Protein AF-A0A945R845-F1 (afdb_monomer)

pLDDT: mean 83.06, std 20.33, range [35.06, 98.06]

Nearest PDB structures (foldseek):
  3lg7-assembly1_B  TM=4.185E-01  e=2.033E-01  synthetic construct
  1ez3-assembly1_A  TM=5.340E-01  e=1.067E+00  Rattus norvegicus
  3lg7-assembly1_C  TM=4.083E-01  e=4.248E-01  synthetic construct
  1s94-assembly2_B  TM=4.333E-01  e=8.873E-01  Doryteuthis pealeii
  7udc-assembly1_B  TM=4.458E-01  e=1.639E+00  Rattus norvegicus

Foldseek 3Di:
DDDPPDDPPPPDDPPPDDDPDPFDVLLVVLLVLLLVLLVLLLVQLPDPDADPVSVVVNVVSVVVSVVSVVVCVPTGDDPVSVVSVVVSVVSSVVSVVSNVD

Mean predicted aligned error: 9.84 Å

Radius of gyration: 18.33 Å; Cα contacts (8 Å, |Δi|>4): 47; chains: 1; bounding box: 30×62×38 Å

Structure (mmCIF, N/CA/C/O backbone):
data_AF-A0A945R845-F1
#
_entry.id   AF-A0A945R845-F1
#
loop_
_atom_site.group_PDB
_atom_site.id
_atom_site.type_symbol
_atom_site.label_atom_id
_atom_site.label_alt_id
_atom_site.label_comp_id
_atom_site.label_asym_id
_atom_site.label_entity_id
_atom_site.label_seq_id
_atom_site.pdbx_PDB_ins_code
_atom_site.Cartn_x
_atom_site.Cartn_y
_atom_site.Cartn_z
_atom_site.occupancy
_atom_site.B_iso_or_equiv
_atom_site.auth_seq_id
_atom_site.auth_comp_id
_atom_site.auth_asym_id
_atom_site.auth_atom_id
_atom_site.pdbx_PDB_model_num
ATOM 1 N N . MET A 1 1 ? -1.295 -54.718 10.128 1.00 46.19 1 MET A N 1
ATOM 2 C CA . MET A 1 1 ? -1.127 -53.459 10.889 1.00 46.19 1 MET A CA 1
ATOM 3 C C . MET A 1 1 ? 0.037 -52.672 10.309 1.00 46.19 1 MET A C 1
ATOM 5 O O . MET A 1 1 ? 1.150 -53.171 10.369 1.00 46.19 1 MET A O 1
ATOM 9 N N . LYS A 1 2 ? -0.231 -51.489 9.745 1.00 35.06 2 LYS A N 1
ATOM 10 C CA . LYS A 1 2 ? 0.596 -50.266 9.788 1.00 35.06 2 LYS A CA 1
ATOM 11 C C . LYS A 1 2 ? -0.175 -49.191 9.016 1.00 35.06 2 LYS A C 1
ATOM 13 O O . LYS A 1 2 ? -0.329 -49.275 7.805 1.00 35.06 2 LYS A O 1
ATOM 18 N N . LYS A 1 3 ? -0.760 -48.257 9.765 1.00 41.53 3 LYS A N 1
ATOM 19 C CA . LYS A 1 3 ? -1.398 -47.046 9.249 1.00 41.53 3 LYS A CA 1
ATOM 20 C C . LYS A 1 3 ? -0.275 -46.036 9.014 1.00 41.53 3 LYS A C 1
ATOM 22 O O . LYS A 1 3 ? 0.361 -45.638 9.984 1.00 41.53 3 LYS A O 1
ATOM 27 N N . CYS A 1 4 ? -0.041 -45.627 7.773 1.00 35.62 4 CYS A N 1
ATOM 28 C CA . CYS A 1 4 ? 0.623 -44.357 7.495 1.00 35.62 4 CYS A CA 1
ATOM 29 C C . CYS A 1 4 ? -0.482 -43.352 7.192 1.00 35.62 4 CYS A C 1
ATOM 31 O O . CYS A 1 4 ? -0.969 -43.250 6.072 1.00 35.62 4 CYS A O 1
ATOM 33 N N . GLN A 1 5 ? -0.926 -42.669 8.247 1.00 51.75 5 GLN A N 1
ATOM 34 C CA . GLN A 1 5 ? -1.495 -41.342 8.097 1.00 51.75 5 GLN A CA 1
ATOM 35 C C . GLN A 1 5 ? -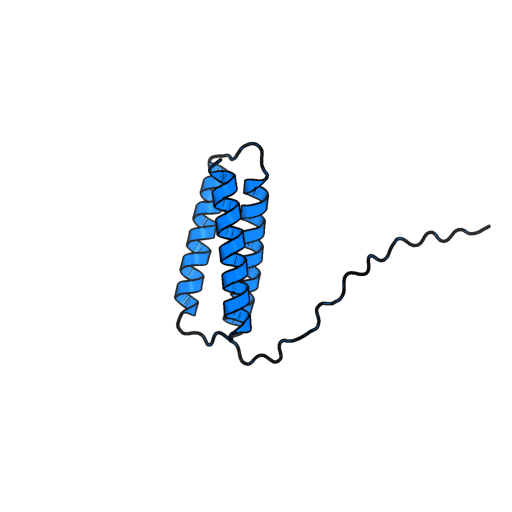0.372 -40.454 7.565 1.00 51.75 5 GLN A C 1
ATOM 37 O O . GLN A 1 5 ? 0.585 -40.174 8.283 1.00 51.75 5 GLN A O 1
ATOM 42 N N . THR A 1 6 ? -0.486 -40.027 6.317 1.00 42.28 6 THR A N 1
ATOM 43 C CA . THR A 1 6 ? 0.266 -38.880 5.825 1.00 42.28 6 THR A CA 1
ATOM 44 C C . THR A 1 6 ? -0.766 -37.841 5.438 1.00 42.28 6 THR A C 1
ATOM 46 O O . THR A 1 6 ? -1.645 -38.091 4.617 1.00 42.28 6 THR A O 1
ATOM 49 N N . MET A 1 7 ? -0.696 -36.743 6.188 1.00 40.25 7 MET A N 1
ATOM 50 C CA . MET A 1 7 ? -1.456 -35.507 6.082 1.00 40.25 7 MET A CA 1
ATOM 51 C C . MET A 1 7 ? -1.828 -35.134 4.649 1.00 40.25 7 MET A C 1
ATOM 53 O O . MET A 1 7 ? -1.036 -35.314 3.726 1.00 40.25 7 MET A O 1
ATOM 57 N N . LEU A 1 8 ? -3.008 -34.518 4.529 1.00 42.91 8 LEU A N 1
ATOM 58 C CA . LEU A 1 8 ? -3.361 -33.618 3.440 1.00 42.91 8 LEU A CA 1
ATOM 59 C C . LEU A 1 8 ? -2.153 -32.746 3.075 1.00 42.91 8 LEU A C 1
ATOM 61 O O . LEU A 1 8 ? -1.827 -31.792 3.778 1.00 42.91 8 LEU A O 1
ATOM 65 N N . ILE A 1 9 ? -1.508 -33.072 1.960 1.00 47.53 9 ILE A N 1
ATOM 66 C CA . ILE A 1 9 ? -0.710 -32.113 1.210 1.00 47.53 9 ILE A CA 1
ATOM 67 C C . ILE A 1 9 ? -1.750 -31.250 0.514 1.00 47.53 9 ILE A C 1
ATOM 69 O O . ILE A 1 9 ? -2.305 -31.618 -0.521 1.00 47.53 9 ILE A O 1
ATOM 73 N N . THR A 1 10 ? -2.105 -30.155 1.177 1.00 48.19 10 THR A N 1
ATOM 74 C CA . THR A 1 10 ? -2.938 -29.103 0.619 1.00 48.19 10 THR A CA 1
ATOM 75 C C . THR A 1 10 ? -2.237 -28.604 -0.634 1.00 48.19 10 THR A C 1
ATOM 77 O O . THR A 1 10 ? -1.197 -27.953 -0.590 1.00 48.19 10 THR A O 1
ATOM 80 N N . LEU A 1 11 ? -2.807 -29.014 -1.756 1.00 41.72 11 LEU A N 1
ATOM 81 C CA . LEU A 1 11 ? -2.521 -28.577 -3.101 1.00 41.72 11 LEU A CA 1
ATOM 82 C C . LEU A 1 11 ? -2.790 -27.064 -3.179 1.00 41.72 11 LEU A C 1
ATOM 84 O O . LEU A 1 11 ? -3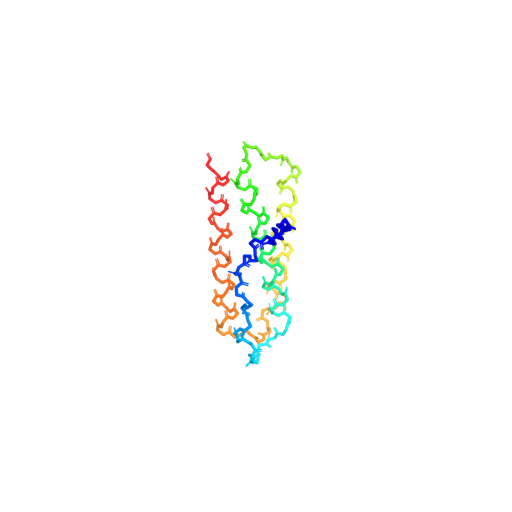.901 -26.651 -3.497 1.00 41.72 11 LEU A O 1
ATOM 88 N N . ILE A 1 12 ? -1.805 -26.231 -2.850 1.00 51.25 12 ILE A N 1
ATOM 89 C CA . ILE A 1 12 ? -1.805 -24.826 -3.258 1.00 51.25 12 ILE A CA 1
ATOM 90 C C . ILE A 1 12 ? -0.696 -24.706 -4.290 1.00 51.25 12 ILE A C 1
ATOM 92 O O . ILE A 1 12 ? 0.489 -24.814 -3.981 1.00 51.25 12 ILE A O 1
ATOM 96 N N . LEU A 1 13 ? -1.153 -24.622 -5.538 1.00 38.28 13 LEU A N 1
ATOM 97 C CA . LEU A 1 13 ? -0.387 -24.386 -6.750 1.00 38.28 13 LEU A CA 1
ATOM 98 C C . LEU A 1 13 ? 0.839 -23.502 -6.477 1.00 38.28 13 LEU A C 1
ATOM 100 O O . LEU A 1 13 ? 0.669 -22.395 -5.961 1.00 38.28 13 LEU A O 1
ATOM 104 N N . PRO A 1 14 ? 2.046 -23.906 -6.905 1.00 44.84 14 PRO A N 1
ATOM 105 C CA . PRO A 1 14 ? 3.088 -22.928 -7.128 1.00 44.84 14 PRO A CA 1
ATOM 106 C C . PRO A 1 14 ? 2.577 -22.034 -8.264 1.00 44.84 14 PRO A C 1
ATOM 108 O O . PRO A 1 14 ? 2.503 -22.467 -9.415 1.00 44.84 14 PRO A O 1
ATOM 111 N N . LEU A 1 15 ? 2.170 -20.805 -7.937 1.00 46.38 15 LEU A N 1
ATOM 112 C CA . LEU A 1 15 ? 2.003 -19.696 -8.879 1.00 46.38 15 LEU A CA 1
ATOM 113 C C . LEU A 1 15 ? 3.385 -19.347 -9.457 1.00 46.38 15 LEU A C 1
ATOM 115 O O . LEU A 1 15 ? 3.940 -18.280 -9.251 1.00 46.38 15 LEU A O 1
ATOM 119 N N . VAL A 1 16 ? 3.974 -20.299 -10.175 1.00 44.81 16 VAL A N 1
ATOM 120 C CA . VAL A 1 16 ? 5.130 -20.109 -11.044 1.00 44.81 16 VAL A CA 1
ATOM 121 C C . VAL A 1 16 ? 4.547 -19.945 -12.440 1.00 44.81 16 VAL A C 1
ATOM 123 O O . VAL A 1 16 ? 4.708 -20.778 -13.327 1.00 44.81 16 VAL A O 1
ATOM 126 N N . LEU A 1 17 ? 3.759 -18.887 -12.605 1.00 44.66 17 LEU A N 1
ATOM 127 C CA . LEU A 1 17 ? 3.303 -18.425 -13.902 1.00 44.66 17 LEU A CA 1
ATOM 128 C C . LEU A 1 17 ? 3.577 -16.927 -13.972 1.00 44.66 17 LEU A C 1
ATOM 130 O O . LEU A 1 17 ? 2.893 -16.133 -13.345 1.00 44.66 17 LEU A O 1
ATOM 134 N N . ALA A 1 18 ? 4.564 -16.610 -14.809 1.00 48.88 18 ALA A N 1
ATOM 135 C CA . ALA A 1 18 ? 4.820 -15.317 -15.430 1.00 48.88 18 ALA A CA 1
ATOM 136 C C . ALA A 1 18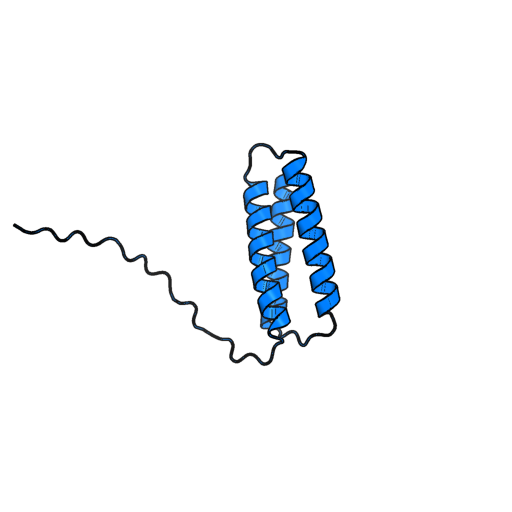 ? 5.462 -14.215 -14.571 1.00 48.88 18 ALA A C 1
ATOM 138 O O . ALA A 1 18 ? 4.779 -13.361 -14.031 1.00 48.88 18 ALA A O 1
ATOM 139 N N . ALA A 1 19 ? 6.794 -14.123 -14.647 1.00 48.94 19 ALA A N 1
ATOM 140 C CA . ALA A 1 19 ? 7.464 -12.825 -14.763 1.00 48.94 19 ALA A CA 1
ATOM 141 C C . ALA A 1 19 ? 8.837 -12.961 -15.453 1.00 48.94 19 ALA A C 1
ATOM 143 O O . ALA A 1 19 ? 9.880 -12.650 -14.894 1.00 48.94 19 ALA A O 1
ATOM 144 N N . CYS A 1 20 ? 8.852 -13.361 -16.729 1.00 50.22 20 CYS A N 1
ATOM 145 C CA . CYS A 1 20 ? 9.829 -12.775 -17.658 1.00 50.22 20 CYS A CA 1
ATOM 146 C C . CYS A 1 20 ? 9.290 -11.397 -18.081 1.00 50.22 20 CYS A C 1
ATOM 148 O O . CYS A 1 20 ? 8.945 -11.186 -19.240 1.00 50.22 20 CYS A O 1
ATOM 150 N N . GLY A 1 21 ? 9.084 -10.502 -17.114 1.00 52.19 21 GLY A N 1
ATOM 151 C CA . GLY A 1 21 ? 8.559 -9.158 -17.329 1.00 52.19 21 GLY A CA 1
ATOM 152 C C . GLY A 1 21 ? 9.705 -8.165 -17.234 1.00 52.19 21 GLY A C 1
ATOM 153 O O . GLY A 1 21 ? 10.398 -8.138 -16.228 1.00 52.19 21 GLY A O 1
ATOM 154 N N . GLY A 1 22 ? 9.919 -7.346 -18.263 1.00 65.31 22 GLY A N 1
ATOM 155 C CA . GLY A 1 22 ? 10.938 -6.282 -18.272 1.00 65.31 22 GLY A CA 1
ATOM 156 C C . GLY A 1 22 ? 10.641 -5.103 -17.330 1.00 65.31 22 GLY A C 1
ATOM 157 O O . GLY A 1 22 ? 10.991 -3.967 -17.651 1.00 65.31 22 GLY A O 1
ATOM 158 N N . GLY A 1 23 ? 9.935 -5.350 -16.225 1.00 76.69 23 GLY A N 1
ATOM 159 C CA . GLY A 1 23 ? 9.659 -4.377 -15.174 1.00 76.69 23 GLY A CA 1
ATOM 160 C C . GLY A 1 23 ? 10.858 -4.165 -14.263 1.00 76.69 23 GLY A C 1
ATOM 161 O O . GLY A 1 23 ? 11.822 -4.929 -14.287 1.00 76.69 23 GLY A O 1
ATOM 162 N N . SER A 1 24 ? 10.805 -3.102 -13.466 1.00 90.31 24 SER A N 1
ATOM 163 C CA . SER A 1 24 ? 11.826 -2.844 -12.453 1.00 90.31 24 SER A CA 1
ATOM 164 C C . SER A 1 24 ? 11.682 -3.825 -11.278 1.00 90.31 24 SER A C 1
ATOM 166 O O . SER A 1 24 ? 10.612 -3.853 -10.666 1.00 90.31 24 SER A O 1
ATOM 168 N N . PRO A 1 25 ? 12.741 -4.562 -10.886 1.00 92.56 25 PRO A N 1
ATOM 169 C CA . PRO A 1 25 ? 12.719 -5.403 -9.683 1.00 92.56 25 PRO A CA 1
ATOM 170 C C . PRO A 1 25 ? 12.442 -4.614 -8.395 1.00 92.56 25 PRO A C 1
ATOM 172 O O . PRO A 1 25 ? 11.957 -5.166 -7.411 1.00 92.56 25 PRO A O 1
ATOM 175 N N . ALA A 1 26 ? 12.745 -3.310 -8.387 1.00 94.75 26 ALA A N 1
ATOM 176 C CA . ALA A 1 26 ? 12.419 -2.435 -7.265 1.00 94.75 26 ALA A CA 1
ATOM 177 C C . ALA A 1 26 ? 10.903 -2.226 -7.125 1.00 94.75 26 ALA A C 1
ATOM 179 O O . ALA A 1 26 ? 10.410 -2.074 -6.009 1.00 94.75 26 ALA A O 1
ATOM 180 N N . VAL A 1 27 ? 10.170 -2.248 -8.244 1.00 95.69 27 VAL A N 1
ATOM 181 C CA . VAL A 1 27 ? 8.704 -2.191 -8.251 1.00 95.69 27 VAL A CA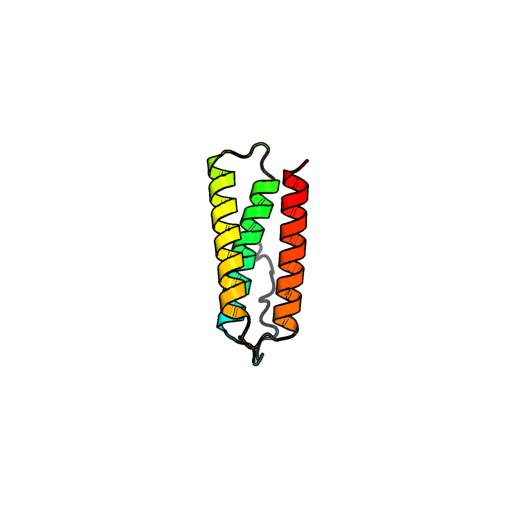 1
ATOM 182 C C . VAL A 1 27 ? 8.117 -3.511 -7.758 1.00 95.69 27 VAL A C 1
ATOM 184 O O . VAL A 1 27 ? 7.216 -3.467 -6.929 1.00 95.69 27 VAL A O 1
ATOM 187 N N . ASP A 1 28 ? 8.663 -4.659 -8.175 1.00 94.25 28 ASP A N 1
ATOM 188 C CA . ASP A 1 28 ? 8.225 -5.972 -7.667 1.00 94.25 28 ASP A CA 1
ATOM 189 C C . ASP A 1 28 ? 8.393 -6.057 -6.143 1.00 94.25 28 ASP A C 1
ATOM 191 O O . ASP A 1 28 ? 7.437 -6.308 -5.415 1.00 94.25 28 ASP A O 1
ATOM 195 N N . SER A 1 29 ? 9.581 -5.713 -5.637 1.00 95.56 29 SER A N 1
ATOM 196 C CA . SER A 1 29 ? 9.843 -5.713 -4.192 1.00 95.56 29 SER A CA 1
ATOM 197 C C . SER A 1 29 ? 8.944 -4.741 -3.418 1.00 95.56 29 SER A C 1
ATOM 199 O O . SER A 1 29 ? 8.610 -4.998 -2.257 1.00 95.56 29 SER A O 1
ATOM 201 N N . PHE A 1 30 ? 8.558 -3.618 -4.029 1.00 96.81 30 PHE A N 1
ATOM 202 C CA . PHE A 1 30 ? 7.592 -2.706 -3.428 1.00 96.81 30 PHE A CA 1
ATOM 203 C C . PHE A 1 30 ? 6.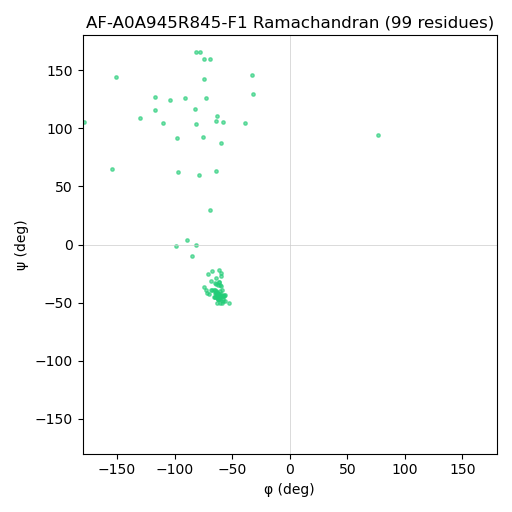187 -3.298 -3.389 1.00 96.81 30 PHE A C 1
ATOM 205 O O . PHE A 1 30 ? 5.529 -3.160 -2.365 1.00 96.81 30 PHE A O 1
ATOM 212 N N . ILE A 1 31 ? 5.736 -3.948 -4.462 1.00 97.12 31 ILE A N 1
ATOM 213 C CA . ILE A 1 31 ? 4.422 -4.596 -4.515 1.00 97.12 31 ILE A CA 1
ATOM 214 C C . ILE A 1 31 ? 4.319 -5.681 -3.440 1.00 97.12 31 ILE A C 1
ATOM 216 O O . ILE A 1 31 ? 3.344 -5.672 -2.691 1.00 97.12 31 ILE A O 1
ATOM 220 N N . ASP A 1 32 ? 5.356 -6.506 -3.271 1.00 96.69 32 ASP A N 1
ATOM 221 C CA . ASP A 1 32 ? 5.421 -7.505 -2.195 1.00 96.69 32 ASP A CA 1
ATOM 222 C C . ASP A 1 32 ? 5.295 -6.850 -0.808 1.00 96.69 32 ASP A C 1
ATOM 224 O O . ASP A 1 32 ? 4.469 -7.239 0.018 1.00 96.69 32 ASP A O 1
ATOM 228 N N . SER A 1 33 ? 6.069 -5.786 -0.564 1.00 96.94 33 SER A N 1
ATOM 229 C CA . SER A 1 33 ? 6.019 -5.044 0.707 1.00 96.94 33 SER A CA 1
ATOM 230 C C . SER A 1 33 ? 4.662 -4.364 0.929 1.00 96.94 33 SER A C 1
ATOM 232 O O . SER A 1 33 ? 4.196 -4.223 2.061 1.00 96.94 33 SER A O 1
ATOM 234 N N . TYR A 1 34 ? 4.021 -3.914 -0.151 1.00 97.81 34 TYR A N 1
ATOM 235 C CA . TYR A 1 34 ? 2.716 -3.278 -0.096 1.00 97.81 34 TYR A CA 1
ATOM 236 C C . TYR A 1 34 ? 1.615 -4.302 0.195 1.00 97.81 34 TYR A C 1
ATOM 238 O O . TYR A 1 34 ? 0.750 -4.009 1.013 1.00 97.81 34 TYR A O 1
ATOM 246 N N . GLU A 1 35 ? 1.672 -5.511 -0.373 1.00 98.06 35 GLU A N 1
ATOM 247 C CA . GLU A 1 35 ? 0.791 -6.631 -0.004 1.00 98.06 35 GLU A CA 1
ATOM 248 C C . GLU A 1 35 ? 0.897 -6.943 1.493 1.00 98.06 35 GLU A C 1
ATOM 250 O O . GLU A 1 35 ? -0.126 -6.986 2.178 1.00 98.06 35 GLU A O 1
ATOM 255 N N . GLU A 1 36 ? 2.114 -7.070 2.034 1.00 97.19 36 GLU A N 1
ATOM 256 C CA . GLU A 1 36 ? 2.317 -7.297 3.472 1.00 97.19 36 GLU A CA 1
ATOM 257 C C . GLU A 1 36 ? 1.683 -6.188 4.323 1.00 97.19 36 GLU A C 1
ATOM 259 O O . GLU A 1 36 ? 0.985 -6.465 5.306 1.00 97.19 36 GLU A O 1
ATOM 264 N N . ALA A 1 37 ? 1.869 -4.926 3.921 1.00 96.88 37 ALA A N 1
ATOM 265 C CA . ALA A 1 37 ? 1.232 -3.795 4.580 1.00 96.88 37 ALA A CA 1
ATOM 266 C C . ALA A 1 37 ? -0.298 -3.914 4.520 1.00 96.88 37 ALA A C 1
ATOM 268 O O . ALA A 1 37 ? -0.950 -3.831 5.563 1.00 96.88 37 ALA A O 1
ATOM 269 N N . VAL A 1 38 ? -0.877 -4.151 3.336 1.00 97.62 38 VAL A N 1
ATOM 270 C CA . VAL A 1 38 ? -2.329 -4.294 3.130 1.00 97.62 38 VAL A CA 1
ATOM 271 C C . VAL A 1 38 ? -2.911 -5.414 3.987 1.00 97.62 38 VAL A C 1
ATOM 273 O O . VAL A 1 38 ? -3.922 -5.183 4.650 1.00 97.62 38 VAL A O 1
ATOM 276 N N . VAL A 1 39 ? -2.257 -6.575 4.064 1.00 97.31 39 VAL A N 1
ATOM 277 C CA . VAL A 1 39 ? -2.653 -7.669 4.967 1.00 97.31 39 VAL A CA 1
ATOM 278 C C . VAL A 1 39 ? -2.651 -7.204 6.427 1.00 97.31 39 VAL A C 1
ATOM 280 O O . VAL A 1 39 ? -3.565 -7.528 7.188 1.00 97.31 39 VAL A O 1
ATOM 283 N N . GLY A 1 40 ? -1.675 -6.388 6.832 1.00 95.06 40 GLY A N 1
ATOM 284 C CA . GLY A 1 40 ? -1.659 -5.733 8.142 1.00 95.06 40 GLY A CA 1
ATOM 285 C C . GLY A 1 40 ? -2.896 -4.861 8.401 1.00 95.06 40 GLY A C 1
ATOM 286 O O . GLY A 1 40 ? -3.536 -4.995 9.448 1.00 95.06 40 GLY A O 1
ATOM 287 N N . PHE A 1 41 ? -3.282 -4.018 7.437 1.00 94.75 41 PHE A N 1
ATOM 288 C CA . PHE A 1 41 ? -4.498 -3.193 7.523 1.00 94.75 41 PHE A CA 1
ATOM 289 C C . PHE A 1 41 ? -5.775 -4.044 7.560 1.00 94.75 41 PHE A C 1
ATOM 291 O O . PHE A 1 41 ? -6.678 -3.762 8.347 1.00 94.75 41 PHE A O 1
ATOM 298 N N . GLU A 1 42 ? -5.858 -5.102 6.751 1.00 95.94 42 GLU A N 1
ATOM 299 C CA . GLU A 1 42 ? -6.995 -6.030 6.735 1.00 95.94 42 GLU A CA 1
ATOM 300 C C . GLU A 1 42 ? -7.158 -6.755 8.076 1.00 95.94 42 GLU A C 1
ATOM 302 O O . GLU A 1 42 ? -8.272 -6.854 8.597 1.00 95.94 42 GLU A O 1
ATOM 307 N N . ASN A 1 43 ? -6.051 -7.197 8.674 1.00 94.75 43 ASN A N 1
ATOM 308 C CA . ASN A 1 43 ? -6.050 -7.806 10.001 1.00 94.75 43 ASN A CA 1
ATOM 309 C C . ASN A 1 43 ? -6.505 -6.815 11.075 1.00 94.75 43 ASN A C 1
ATOM 311 O O . ASN A 1 43 ? -7.283 -7.183 11.957 1.00 94.75 43 ASN A O 1
ATOM 315 N N . MET A 1 44 ? -6.066 -5.555 10.994 1.00 92.50 44 MET A N 1
ATOM 316 C CA . MET A 1 44 ? -6.508 -4.516 11.924 1.00 92.50 44 MET A CA 1
ATOM 317 C C . MET A 1 44 ? -8.004 -4.233 11.795 1.00 92.50 44 MET A C 1
ATOM 319 O O . MET A 1 44 ? -8.702 -4.136 12.801 1.00 92.50 44 MET A O 1
ATOM 323 N N . ALA A 1 45 ? -8.511 -4.184 10.564 1.00 92.12 45 ALA A N 1
ATOM 324 C CA . ALA A 1 45 ? -9.930 -4.019 10.282 1.00 92.12 45 ALA A CA 1
ATOM 325 C C . ALA A 1 45 ? -10.804 -5.158 10.827 1.00 92.12 45 ALA A C 1
ATOM 327 O O . ALA A 1 45 ? -12.003 -4.969 11.021 1.00 92.12 45 ALA A O 1
ATOM 328 N N . GLY A 1 46 ? -10.222 -6.336 11.069 1.00 91.69 46 GLY A N 1
ATOM 329 C CA . GLY A 1 46 ? -10.891 -7.464 11.714 1.00 91.69 46 GLY A CA 1
ATOM 330 C C . GLY A 1 46 ? -10.865 -7.434 13.246 1.00 91.69 46 GLY A C 1
ATOM 331 O O . GLY A 1 46 ? -11.548 -8.248 13.870 1.00 91.69 46 GLY A O 1
ATOM 332 N N . LYS A 1 47 ? -10.092 -6.537 13.877 1.00 90.81 47 LYS A N 1
ATOM 333 C CA . LYS A 1 47 ? -10.041 -6.437 15.342 1.00 90.81 47 LYS A CA 1
ATOM 334 C C . LYS A 1 47 ? -11.305 -5.767 15.888 1.00 90.81 47 LYS A C 1
ATOM 336 O O . LYS A 1 47 ? -11.801 -4.790 15.343 1.00 90.81 47 LYS A O 1
ATOM 341 N N . SER A 1 48 ? -11.780 -6.249 17.038 1.00 87.50 48 SER A N 1
ATOM 342 C CA . SER A 1 48 ? -12.901 -5.645 17.780 1.00 87.50 48 SER A CA 1
ATOM 343 C C . SER A 1 48 ? -12.580 -4.272 18.371 1.00 87.50 48 SER A C 1
ATOM 345 O O . SER A 1 48 ? -13.481 -3.512 18.710 1.00 87.50 48 SER A O 1
ATOM 347 N N . SER A 1 49 ? -11.297 -3.986 18.573 1.00 86.88 49 SER A N 1
ATOM 348 C CA . SER A 1 49 ? -10.805 -2.720 19.096 1.00 86.88 49 SER A CA 1
ATOM 349 C C . SER A 1 49 ? -9.404 -2.449 18.556 1.00 86.88 49 SER A C 1
ATOM 351 O O . SER A 1 49 ? -8.606 -3.366 18.367 1.00 86.88 49 SER A O 1
ATOM 353 N N . THR A 1 50 ? -9.122 -1.174 18.302 1.00 89.06 50 THR A N 1
ATOM 354 C CA . THR A 1 50 ? -7.832 -0.692 17.799 1.00 89.06 50 THR A CA 1
ATOM 355 C C . THR A 1 50 ? -7.226 0.227 18.854 1.00 89.06 50 THR A C 1
ATOM 357 O O . THR A 1 50 ? -7.893 1.149 19.327 1.00 89.06 50 THR A O 1
ATOM 360 N N . SER A 1 51 ? -5.989 -0.033 19.271 1.00 91.50 51 SER A N 1
ATOM 361 C CA . SER A 1 51 ? -5.286 0.818 20.233 1.00 91.50 51 SER A CA 1
ATOM 362 C C . SER A 1 51 ? -4.666 2.049 19.559 1.00 91.50 51 SER A C 1
ATOM 364 O O . SER A 1 51 ? -4.501 2.104 18.343 1.00 91.50 51 SER A O 1
ATOM 366 N N . ILE A 1 52 ? -4.257 3.042 20.354 1.00 90.81 52 ILE A N 1
ATOM 367 C CA . ILE A 1 52 ? -3.486 4.189 19.839 1.00 90.81 52 ILE A CA 1
ATOM 368 C C . ILE A 1 52 ? -2.162 3.722 19.214 1.00 90.81 52 ILE A C 1
ATOM 370 O O . ILE A 1 52 ? -1.722 4.288 18.217 1.00 90.81 52 ILE A O 1
ATOM 374 N N . GLN A 1 53 ? -1.538 2.679 19.771 1.00 93.88 53 GLN A N 1
ATOM 375 C CA . GLN A 1 53 ? -0.312 2.115 19.211 1.00 93.88 53 GLN A CA 1
ATOM 376 C C . GLN A 1 53 ? -0.563 1.507 17.826 1.00 93.88 53 GLN A C 1
ATOM 378 O O . GLN A 1 53 ? 0.180 1.815 16.900 1.00 93.88 53 GLN A O 1
ATOM 383 N N . ASP A 1 54 ? -1.639 0.732 17.669 1.00 90.75 54 ASP A N 1
ATOM 384 C CA . ASP A 1 54 ? -2.033 0.167 16.374 1.00 90.75 54 ASP A CA 1
ATOM 385 C C . ASP A 1 54 ? -2.240 1.277 15.322 1.00 90.75 54 ASP A C 1
ATOM 387 O O . ASP A 1 54 ? -1.750 1.182 14.198 1.00 90.75 54 ASP A O 1
ATOM 391 N N . ILE A 1 55 ? -2.913 2.373 15.700 1.00 89.69 55 ILE A N 1
ATOM 392 C CA . ILE A 1 55 ? -3.138 3.534 14.818 1.00 89.69 55 ILE A CA 1
ATOM 393 C C . ILE A 1 55 ? -1.811 4.190 14.417 1.00 89.69 55 ILE A C 1
ATOM 395 O O . ILE A 1 55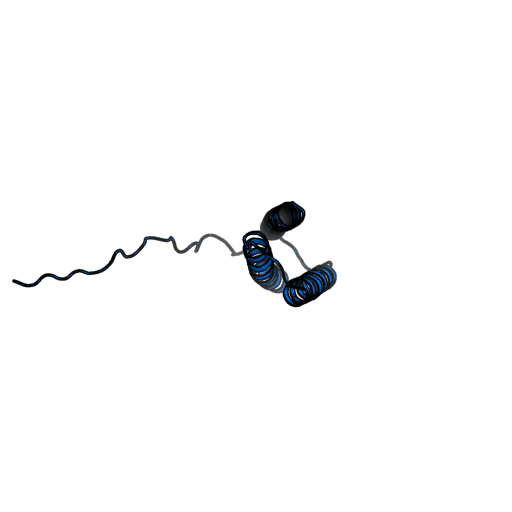 ? -1.624 4.560 13.254 1.00 89.69 55 ILE A O 1
ATOM 399 N N . ASN A 1 56 ? -0.882 4.339 15.364 1.00 93.25 56 ASN A N 1
ATOM 400 C CA . ASN A 1 56 ? 0.433 4.913 15.093 1.00 93.25 56 ASN A CA 1
ATOM 401 C C . ASN A 1 56 ? 1.241 4.030 14.134 1.00 93.25 56 ASN A C 1
ATOM 403 O O . ASN A 1 56 ? 1.806 4.541 13.168 1.00 93.25 56 ASN A O 1
ATOM 407 N N . GLU A 1 57 ? 1.263 2.714 14.357 1.00 93.00 57 GLU A N 1
ATOM 408 C CA . GLU A 1 57 ? 1.950 1.747 13.490 1.00 93.00 57 GLU A CA 1
ATOM 409 C C . GLU A 1 57 ? 1.387 1.768 12.064 1.00 93.00 57 GLU A C 1
ATOM 411 O O . GLU A 1 57 ? 2.143 1.852 11.092 1.00 93.00 57 GLU A O 1
ATOM 416 N N . MET A 1 58 ? 0.062 1.799 11.924 1.00 91.19 58 MET A N 1
ATOM 417 C CA . MET A 1 58 ? -0.599 1.944 10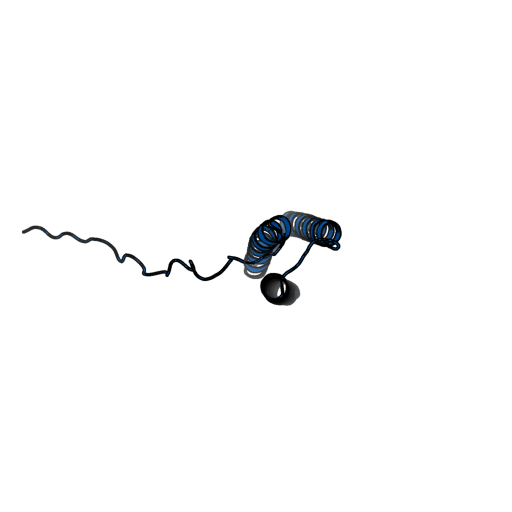.627 1.00 91.19 58 MET A CA 1
ATOM 418 C C . MET A 1 58 ? -0.258 3.262 9.938 1.00 91.19 58 MET A C 1
ATOM 420 O O . MET A 1 58 ? 0.023 3.282 8.742 1.00 91.19 58 MET A O 1
ATOM 424 N N . THR A 1 59 ? -0.271 4.370 10.679 1.00 92.31 59 THR A N 1
ATOM 425 C CA . THR A 1 59 ? 0.034 5.695 10.124 1.00 92.31 59 THR A CA 1
ATOM 426 C C . THR A 1 59 ? 1.462 5.732 9.589 1.00 92.31 59 THR A C 1
ATOM 428 O O . THR A 1 59 ? 1.679 6.150 8.452 1.00 92.31 59 THR A O 1
ATOM 431 N N . MET A 1 60 ? 2.426 5.227 10.365 1.00 95.00 60 MET A N 1
ATOM 432 C CA . MET A 1 60 ? 3.822 5.126 9.934 1.00 95.00 60 MET A CA 1
ATOM 433 C C . MET A 1 60 ? 3.973 4.221 8.709 1.00 95.00 60 MET A C 1
ATOM 435 O O . MET A 1 60 ? 4.653 4.599 7.758 1.00 95.00 60 MET A O 1
ATOM 439 N N . THR A 1 61 ? 3.300 3.069 8.697 1.00 94.69 61 THR A N 1
ATOM 440 C CA . THR A 1 61 ? 3.334 2.132 7.564 1.00 94.69 61 THR A CA 1
ATOM 441 C C . THR A 1 61 ? 2.769 2.776 6.298 1.00 94.69 61 THR A C 1
ATOM 443 O O . THR A 1 61 ? 3.404 2.729 5.247 1.00 94.69 61 THR A O 1
ATOM 446 N N . ASN A 1 62 ? 1.619 3.451 6.389 1.00 92.94 62 ASN A N 1
ATOM 447 C CA . ASN A 1 62 ? 1.014 4.149 5.255 1.00 92.94 62 ASN A CA 1
ATOM 448 C C . ASN A 1 62 ? 1.927 5.263 4.718 1.00 92.94 62 ASN A C 1
ATOM 450 O O . ASN A 1 62 ? 2.106 5.387 3.508 1.00 92.94 62 ASN A O 1
ATOM 454 N N . MET A 1 63 ? 2.549 6.045 5.607 1.00 95.19 63 MET A N 1
ATOM 455 C CA . MET A 1 63 ? 3.521 7.069 5.212 1.00 95.19 63 MET A CA 1
ATOM 456 C C . MET A 1 63 ? 4.752 6.463 4.530 1.00 95.19 63 MET A C 1
ATOM 458 O O . MET A 1 63 ? 5.210 6.999 3.522 1.00 95.19 63 MET A O 1
ATOM 462 N N . ALA A 1 64 ? 5.269 5.341 5.038 1.00 95.62 64 ALA A N 1
ATOM 463 C CA . ALA A 1 64 ? 6.398 4.642 4.433 1.00 95.62 64 ALA A CA 1
ATOM 464 C C . ALA A 1 64 ? 6.056 4.131 3.024 1.00 95.62 64 ALA A C 1
ATOM 466 O O . ALA A 1 64 ? 6.836 4.339 2.096 1.00 95.62 64 ALA A O 1
ATOM 467 N N . MET A 1 65 ? 4.871 3.540 2.836 1.00 95.56 65 MET A N 1
ATOM 468 C CA . MET A 1 65 ? 4.410 3.084 1.518 1.00 95.56 65 MET A CA 1
ATOM 469 C C . MET A 1 65 ? 4.209 4.251 0.544 1.00 95.56 65 MET A C 1
ATOM 471 O O . MET A 1 65 ? 4.631 4.167 -0.609 1.00 95.56 65 MET A O 1
ATOM 475 N N . ALA A 1 66 ? 3.640 5.368 1.009 1.00 94.00 66 ALA A N 1
ATOM 476 C CA . ALA A 1 66 ? 3.481 6.581 0.207 1.00 94.00 66 ALA A CA 1
ATOM 477 C C . ALA A 1 66 ? 4.833 7.197 -0.202 1.00 94.00 66 ALA A C 1
ATOM 479 O O . ALA A 1 66 ? 5.003 7.627 -1.340 1.00 94.00 66 ALA A O 1
ATOM 480 N N . SER A 1 67 ? 5.819 7.200 0.699 1.00 95.94 67 SER A N 1
ATOM 481 C CA . SER A 1 67 ? 7.183 7.626 0.364 1.00 95.94 67 SER A CA 1
ATOM 482 C C . SER A 1 67 ? 7.806 6.699 -0.677 1.00 95.94 67 SER A C 1
ATOM 484 O O . SER A 1 67 ? 8.430 7.161 -1.630 1.00 95.94 67 SER A O 1
ATOM 486 N N . LYS A 1 68 ? 7.612 5.384 -0.528 1.00 94.69 68 LYS A N 1
ATOM 487 C CA . LYS A 1 68 ? 8.232 4.406 -1.418 1.00 94.69 68 LYS A CA 1
ATOM 488 C C . LYS A 1 68 ? 7.662 4.452 -2.831 1.00 94.69 68 LYS A C 1
ATOM 490 O O . LYS A 1 68 ? 8.428 4.377 -3.786 1.00 94.69 68 LYS A O 1
ATOM 495 N N . VAL A 1 69 ? 6.350 4.639 -2.985 1.00 92.94 69 VAL A N 1
ATOM 496 C CA . VAL A 1 69 ? 5.757 4.790 -4.323 1.00 92.94 69 VAL A CA 1
ATOM 497 C C . VAL A 1 69 ? 6.243 6.070 -5.020 1.00 92.94 69 VAL A C 1
ATOM 499 O O . VAL A 1 69 ? 6.466 6.053 -6.228 1.00 92.94 69 VAL A O 1
ATOM 502 N N . GLU A 1 70 ? 6.498 7.149 -4.270 1.00 94.62 70 GLU A N 1
ATOM 503 C CA . GLU A 1 70 ? 7.065 8.394 -4.810 1.00 94.62 70 GLU A CA 1
ATOM 504 C C . GLU A 1 70 ? 8.521 8.217 -5.276 1.00 94.62 70 GLU A C 1
ATOM 506 O O . GLU A 1 70 ? 8.894 8.725 -6.335 1.00 94.62 70 GLU A O 1
ATOM 511 N N . GLU A 1 71 ? 9.339 7.453 -4.542 1.00 96.12 71 GLU A N 1
ATOM 512 C CA . GLU A 1 71 ? 10.695 7.076 -4.980 1.00 96.12 71 GLU A CA 1
ATOM 513 C C . GLU A 1 71 ? 10.673 6.299 -6.305 1.00 96.12 71 GLU A C 1
ATOM 515 O O . GLU A 1 71 ? 11.544 6.484 -7.155 1.00 96.12 71 GLU A O 1
ATOM 520 N N . LEU A 1 72 ? 9.652 5.462 -6.502 1.00 95.25 72 LEU A N 1
ATOM 521 C CA . LEU A 1 72 ? 9.511 4.580 -7.661 1.00 95.25 72 LEU A CA 1
ATOM 522 C C . LEU A 1 72 ? 8.771 5.224 -8.842 1.00 95.25 72 LEU A C 1
ATOM 524 O O . LEU A 1 72 ? 8.535 4.557 -9.852 1.00 95.25 72 LEU A O 1
ATOM 528 N N . LYS A 1 73 ? 8.403 6.510 -8.767 1.00 92.00 73 LYS A N 1
ATOM 529 C CA . LYS A 1 73 ? 7.592 7.175 -9.807 1.00 92.00 73 LYS A CA 1
ATOM 530 C C . LYS A 1 73 ? 8.231 7.180 -11.200 1.00 92.00 73 LYS A C 1
ATOM 532 O O . LYS A 1 73 ? 7.523 7.258 -12.199 1.00 92.00 73 LYS A O 1
ATOM 537 N N . ASN A 1 74 ? 9.564 7.126 -11.253 1.00 93.69 74 ASN A N 1
ATOM 538 C CA . ASN A 1 74 ? 10.347 7.134 -12.490 1.00 93.69 74 ASN A CA 1
ATOM 539 C C . ASN A 1 74 ? 10.798 5.729 -12.919 1.00 93.69 74 ASN A C 1
ATOM 541 O O . ASN A 1 74 ? 11.465 5.596 -13.944 1.00 93.69 74 ASN A O 1
ATOM 545 N N . GLU A 1 75 ? 10.475 4.694 -12.142 1.00 94.88 75 GLU A N 1
ATOM 546 C CA . GLU A 1 75 ? 10.793 3.316 -12.503 1.00 94.88 75 GLU A CA 1
ATOM 547 C C . GLU A 1 75 ? 9.950 2.847 -13.691 1.00 94.88 75 GLU A C 1
ATOM 549 O O . GLU A 1 75 ? 8.881 3.387 -13.996 1.00 94.88 75 GLU A O 1
ATOM 554 N N . ASN A 1 76 ? 10.416 1.797 -14.367 1.00 93.56 76 ASN A N 1
ATOM 555 C CA . ASN A 1 76 ? 9.620 1.159 -15.403 1.00 93.56 76 ASN A CA 1
ATOM 556 C C . ASN A 1 76 ? 8.608 0.190 -14.780 1.00 93.56 76 ASN A C 1
ATOM 558 O O . ASN A 1 76 ? 8.960 -0.921 -14.383 1.00 93.56 76 ASN A O 1
ATOM 562 N N . TRP A 1 77 ? 7.348 0.614 -14.735 1.00 93.56 77 TRP A N 1
ATOM 563 C CA . TRP A 1 77 ? 6.226 -0.215 -14.307 1.00 93.56 77 TRP A CA 1
ATOM 564 C C . TRP A 1 77 ? 5.605 -0.935 -15.505 1.00 93.56 77 TRP A C 1
ATOM 566 O O . TRP A 1 77 ? 5.164 -0.306 -16.473 1.00 93.56 77 TRP A O 1
ATOM 576 N N . THR A 1 78 ? 5.500 -2.252 -15.419 1.00 95.00 78 THR A N 1
ATOM 577 C CA . THR A 1 78 ? 4.698 -3.041 -16.358 1.00 95.00 78 THR A CA 1
ATOM 578 C C . THR A 1 78 ? 3.209 -2.875 -16.069 1.00 95.00 78 THR A C 1
ATOM 580 O O . THR A 1 78 ? 2.806 -2.524 -14.960 1.00 95.00 78 THR A O 1
ATOM 583 N N . ASP A 1 79 ? 2.363 -3.174 -17.053 1.00 95.50 79 ASP A N 1
ATOM 584 C CA . ASP A 1 79 ? 0.909 -3.154 -16.857 1.00 95.50 7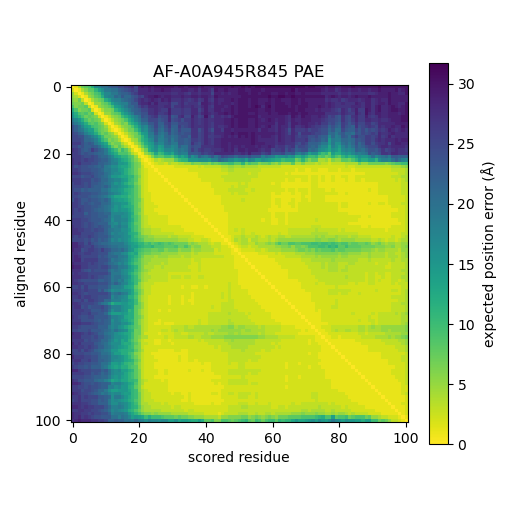9 ASP A CA 1
ATOM 585 C C . ASP A 1 79 ? 0.451 -4.165 -15.797 1.00 95.50 79 ASP A C 1
ATOM 587 O O . ASP A 1 79 ? -0.497 -3.893 -15.062 1.00 95.50 79 ASP A O 1
ATOM 591 N N . ALA A 1 80 ? 1.150 -5.299 -15.675 1.00 94.62 80 ALA A N 1
ATOM 592 C CA . ALA A 1 80 ? 0.896 -6.291 -14.634 1.00 94.62 80 ALA A CA 1
ATOM 593 C C . ALA A 1 80 ? 1.148 -5.709 -13.233 1.00 94.62 80 ALA A C 1
ATOM 595 O O . ALA A 1 80 ? 0.248 -5.731 -12.400 1.00 94.62 80 ALA A O 1
ATOM 596 N N . GLN A 1 81 ? 2.310 -5.083 -13.023 1.00 94.69 81 GLN A N 1
ATOM 597 C CA . GLN A 1 81 ? 2.659 -4.416 -11.762 1.00 94.69 81 GLN A CA 1
ATOM 598 C C . GLN A 1 81 ? 1.666 -3.296 -11.407 1.00 94.69 81 GLN A C 1
ATOM 600 O O . GLN A 1 81 ? 1.228 -3.180 -10.265 1.00 94.69 81 GLN A O 1
ATOM 605 N N . ARG A 1 82 ? 1.254 -2.476 -12.388 1.00 95.25 82 ARG A N 1
ATOM 606 C CA . ARG A 1 82 ? 0.239 -1.429 -12.157 1.00 95.25 82 ARG A CA 1
ATOM 607 C C . ARG A 1 82 ? -1.102 -2.024 -11.749 1.00 95.25 82 ARG A C 1
ATOM 609 O O . ARG A 1 82 ? -1.765 -1.480 -10.870 1.00 95.25 82 ARG A O 1
ATOM 616 N N . LYS A 1 83 ? -1.519 -3.108 -12.406 1.00 96.50 83 LYS A N 1
ATOM 617 C CA . LYS A 1 83 ? -2.775 -3.790 -12.095 1.00 96.50 83 LYS A CA 1
ATOM 618 C C . LYS A 1 83 ? -2.756 -4.337 -10.669 1.00 96.50 83 LYS A C 1
ATOM 620 O O . LYS A 1 83 ? -3.702 -4.094 -9.930 1.00 96.50 83 LYS A O 1
ATOM 625 N N . GLU A 1 84 ? -1.679 -5.009 -10.286 1.00 96.44 84 GLU A N 1
ATOM 626 C CA . GLU A 1 84 ? -1.515 -5.560 -8.941 1.00 96.44 84 GLU A CA 1
ATOM 627 C C . GLU A 1 84 ? -1.508 -4.460 -7.873 1.00 96.44 84 GLU A C 1
ATOM 629 O O . GLU A 1 84 ? -2.264 -4.523 -6.906 1.00 96.44 84 GLU A O 1
ATOM 634 N N . TYR A 1 85 ? -0.773 -3.370 -8.108 1.00 95.69 85 TYR A N 1
ATOM 635 C CA . TYR A 1 85 ? -0.809 -2.195 -7.238 1.00 95.69 85 TYR A CA 1
ATOM 636 C C . TYR A 1 85 ? -2.225 -1.618 -7.069 1.00 95.69 85 TYR A C 1
ATOM 638 O O . TYR A 1 85 ? -2.637 -1.316 -5.950 1.00 95.69 85 TYR A O 1
ATOM 646 N N . LEU A 1 86 ? -3.006 -1.505 -8.149 1.00 96.81 86 LEU A N 1
ATOM 647 C CA . LEU A 1 86 ? -4.394 -1.030 -8.075 1.00 96.81 86 LEU A CA 1
ATOM 648 C C . LEU A 1 86 ? -5.304 -1.986 -7.288 1.00 96.81 86 LEU A C 1
ATOM 650 O O . LEU A 1 86 ? -6.164 -1.530 -6.529 1.00 96.81 86 LEU A O 1
ATOM 654 N N . GLU A 1 87 ? -5.128 -3.299 -7.447 1.00 98.06 87 GLU A N 1
ATOM 655 C CA . GLU A 1 87 ? -5.869 -4.314 -6.687 1.00 98.06 87 GLU A CA 1
ATOM 656 C C . GLU A 1 87 ? -5.556 -4.221 -5.185 1.00 98.06 87 GLU A C 1
ATOM 658 O O . GLU A 1 87 ? -6.477 -4.203 -4.359 1.00 98.06 87 GLU A O 1
ATOM 663 N N . LEU A 1 88 ? -4.279 -4.048 -4.838 1.00 97.94 88 LEU A N 1
ATOM 664 C CA . LEU A 1 88 ? -3.815 -3.796 -3.475 1.00 97.94 88 LEU A CA 1
ATOM 665 C C . LEU A 1 88 ? -4.392 -2.501 -2.893 1.00 97.94 88 LEU A C 1
ATOM 667 O O . LEU A 1 88 ? -4.937 -2.505 -1.789 1.00 97.94 88 LEU A O 1
ATOM 671 N N . THR A 1 89 ? -4.362 -1.396 -3.642 1.00 96.00 89 THR A N 1
ATOM 672 C CA . THR A 1 89 ? -4.939 -0.115 -3.203 1.00 96.00 89 THR A CA 1
ATOM 673 C C . THR A 1 89 ? -6.449 -0.202 -2.980 1.00 96.00 89 THR A C 1
ATOM 675 O O . THR A 1 89 ? -6.984 0.412 -2.049 1.00 96.00 89 THR A O 1
ATOM 678 N N . ASN A 1 90 ? -7.158 -0.991 -3.786 1.00 97.50 90 ASN A N 1
ATOM 679 C CA . ASN A 1 90 ? -8.578 -1.244 -3.569 1.00 97.50 90 ASN A CA 1
ATOM 680 C C . ASN A 1 90 ? -8.819 -2.019 -2.261 1.00 97.50 90 ASN A C 1
ATOM 682 O O . ASN A 1 90 ? -9.682 -1.632 -1.471 1.00 97.50 90 ASN A O 1
ATOM 686 N N . ARG A 1 91 ? -8.037 -3.072 -1.989 1.00 98.06 91 ARG A N 1
ATOM 687 C CA . ARG A 1 91 ? -8.107 -3.826 -0.722 1.00 98.06 91 ARG A CA 1
ATOM 688 C C . ARG A 1 91 ? -7.794 -2.953 0.488 1.00 98.06 91 ARG A C 1
ATOM 690 O O . ARG A 1 91 ? -8.574 -2.925 1.438 1.00 98.06 91 ARG A O 1
ATOM 697 N N . PHE A 1 92 ? -6.726 -2.164 0.407 1.00 95.50 92 PHE A N 1
ATOM 698 C CA . PHE A 1 92 ? -6.373 -1.165 1.410 1.00 95.50 92 PHE A CA 1
ATOM 699 C C . PHE A 1 92 ? -7.542 -0.217 1.714 1.00 95.50 92 PHE A C 1
ATOM 701 O O . PHE A 1 92 ? -7.940 -0.057 2.868 1.00 95.50 92 PHE A O 1
ATOM 708 N N . SER A 1 93 ? -8.154 0.355 0.673 1.00 94.81 93 SER A N 1
ATOM 709 C CA . SER A 1 93 ? -9.298 1.264 0.813 1.00 94.81 93 SER A CA 1
ATOM 710 C C . SER A 1 93 ? -10.490 0.581 1.491 1.00 94.81 93 SER A C 1
ATOM 712 O O . SER A 1 93 ? -11.147 1.170 2.349 1.00 94.81 93 SER A O 1
ATOM 714 N N . GLN A 1 94 ? -10.758 -0.683 1.154 1.00 96.19 94 GLN A N 1
ATOM 715 C CA . GLN A 1 94 ? -11.809 -1.467 1.805 1.00 96.19 94 GLN A CA 1
ATOM 716 C C . GLN A 1 94 ? -11.508 -1.748 3.279 1.00 96.19 94 GLN A C 1
ATOM 718 O O . GLN A 1 94 ? -12.430 -1.692 4.094 1.00 96.19 94 GLN A O 1
ATOM 723 N N . ALA A 1 95 ? -10.254 -2.035 3.635 1.00 93.94 95 ALA A N 1
ATOM 724 C CA . ALA A 1 95 ? -9.847 -2.217 5.024 1.00 93.94 95 ALA A CA 1
ATOM 725 C C . ALA A 1 95 ? -10.078 -0.933 5.836 1.00 93.94 95 ALA A C 1
ATOM 727 O O . ALA A 1 95 ? -10.737 -0.979 6.875 1.00 93.94 95 ALA A O 1
ATOM 728 N N . LEU A 1 96 ? -9.664 0.226 5.312 1.00 90.44 96 LEU A N 1
ATOM 729 C CA . LEU A 1 96 ? -9.917 1.521 5.954 1.00 90.44 96 LEU A CA 1
ATOM 730 C C . LEU A 1 96 ? -11.415 1.797 6.153 1.00 90.44 96 LEU A C 1
ATOM 732 O O . LEU A 1 96 ? -11.831 2.208 7.235 1.00 90.44 96 LEU A O 1
ATOM 736 N N . LEU A 1 97 ? -12.243 1.518 5.141 1.00 91.38 97 LEU A N 1
ATOM 737 C CA . LEU A 1 97 ? -13.700 1.682 5.232 1.00 91.38 97 LEU A CA 1
ATOM 738 C C . LEU A 1 97 ? -14.355 0.754 6.263 1.00 91.38 97 LEU A C 1
ATOM 740 O O . LEU A 1 97 ? -15.426 1.074 6.779 1.00 91.38 97 LEU A O 1
ATOM 744 N N . ARG A 1 98 ? -13.772 -0.419 6.531 1.00 90.56 98 ARG A N 1
ATOM 745 C CA . ARG A 1 98 ? -14.248 -1.323 7.589 1.00 90.56 98 ARG A CA 1
ATOM 746 C C . ARG A 1 98 ? -13.872 -0.802 8.972 1.00 90.56 98 ARG A C 1
ATOM 748 O O . ARG A 1 98 ? -14.684 -0.920 9.873 1.00 90.56 98 ARG A O 1
ATOM 755 N N . MET A 1 99 ? -12.699 -0.188 9.113 1.00 86.25 99 MET A N 1
ATOM 756 C CA . MET A 1 99 ? -12.241 0.400 10.377 1.00 86.25 99 MET A CA 1
ATOM 757 C C . MET A 1 99 ? -12.996 1.666 10.780 1.00 86.25 99 MET A C 1
ATOM 759 O O . MET A 1 99 ? -13.040 2.004 11.958 1.00 86.25 99 MET A O 1
ATOM 763 N N . SER A 1 100 ? -13.570 2.388 9.816 1.00 77.81 100 SER A N 1
ATOM 764 C CA . SER A 1 100 ? -14.368 3.588 10.087 1.00 77.81 100 SER A CA 1
ATOM 765 C C . SER A 1 100 ? -15.820 3.299 10.495 1.00 77.81 100 SER A C 1
ATOM 767 O O . SER A 1 100 ? -16.587 4.246 10.662 1.00 77.81 100 SER A O 1
ATOM 769 N N . LYS A 1 101 ? -16.230 2.026 10.553 1.00 65.00 101 LYS A N 1
ATOM 770 C CA . LYS A 1 101 ? -17.584 1.585 10.919 1.00 65.00 101 LYS A CA 1
ATOM 771 C C . LYS A 1 101 ? -17.602 1.041 12.338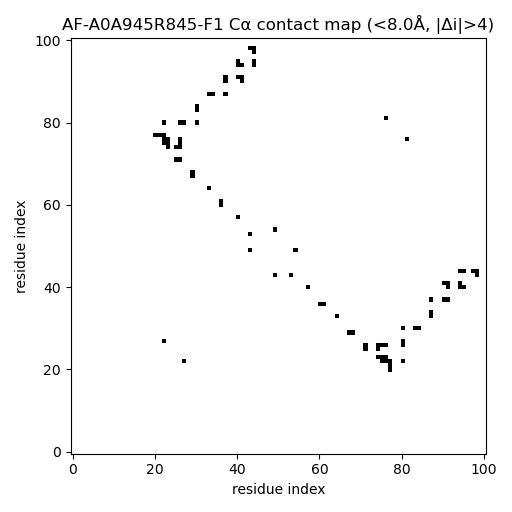 1.00 65.00 101 LYS A C 1
ATOM 773 O O . LYS A 1 101 ? -18.628 1.280 13.008 1.00 65.00 101 LYS A O 1
#

Solvent-accessible surface area (backbone atoms only — not comparable to full-atom values): 6205 Å² total; per-residue (Å²): 143,84,87,79,86,71,75,87,77,78,86,70,76,81,86,84,70,85,78,97,57,95,42,38,69,70,54,53,55,45,49,55,53,46,49,57,48,36,53,52,45,43,55,54,38,68,46,96,71,80,53,72,65,56,53,51,54,50,50,52,51,53,52,51,52,55,51,51,54,62,74,47,67,82,54,56,75,39,71,66,58,52,49,52,51,50,52,48,52,50,52,39,53,52,21,54,59,50,60,77,105

Secondary structure (DSSP, 8-state):
----------------------S-HHHHHHHHHHHHHHHHHHHHHTSS---HHHHHHHHHHHHHHHHHHHHTTTS---HHHHHHHHHHHHHHHHHHHHHT-

Sequence (101 aa):
MKKCQTMLITLILPLVLAACGGGSPAVDSFIDSYEEAVVGFENMAGKSSTSIQDINEMTMTNMAMASKVEELKNENWTDAQRKEYLELTNRFSQALLRMSK